Protein AF-A0A212PLX0-F1 (afdb_monomer)

Foldseek 3Di:
DDKDWDQDPVRDIWIWDWDWDADPPPRDTFIKTHTPDPVHDIWTAGPPPRDIDSPPPDPDDD

pLDDT: mean 82.17, std 14.84, range [33.97, 93.06]

Solvent-accessible surface area (backbone atoms only — not comparable to full-atom values): 3860 Å² total; per-residue (Å²): 132,57,73,50,76,50,67,48,100,86,70,52,73,34,37,29,37,57,40,80,45,65,35,92,87,76,62,46,84,22,52,30,33,42,45,73,42,95,88,27,68,54,31,36,55,29,86,88,78,69,50,71,40,65,65,82,69,70,73,79,86,125

Secondary structure (DSSP, 8-state):
--EEEEE-TTSPEEEEEEEEEE-TTT--EEEEEEESSTTSPPEEE-TTT--EES--------

Sequence (62 aa):
MLRIHETDRNGVTHSWVVRMGDCPECGSLCAFDLPCTPLTPRRVLCCSCSYSEGYSYSPGHG

Mean predicted aligned error: 6.39 Å

Radius of gyration: 12.45 Å; Cα contacts (8 Å, |Δi|>4): 116; chains: 1; bounding box: 25×18×33 Å

Structure 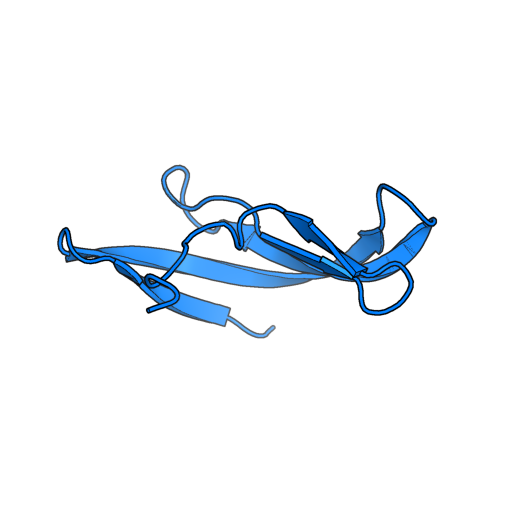(mmCIF, N/CA/C/O backbone):
data_AF-A0A212PLX0-F1
#
_entry.id   AF-A0A212PLX0-F1
#
loop_
_atom_site.group_PDB
_atom_site.id
_atom_site.type_symbol
_atom_site.label_atom_id
_atom_site.label_alt_id
_atom_site.label_comp_id
_atom_site.label_asym_id
_atom_site.label_entity_id
_atom_site.label_seq_id
_atom_site.pdbx_PDB_ins_code
_atom_site.Cartn_x
_atom_site.Cartn_y
_atom_site.Cartn_z
_atom_site.occupancy
_atom_site.B_iso_or_equiv
_atom_site.auth_seq_id
_atom_site.auth_comp_id
_atom_site.auth_asym_id
_atom_site.auth_atom_id
_atom_site.pdbx_PDB_model_num
ATOM 1 N N . MET A 1 1 ? -9.591 -7.818 -5.614 1.00 68.69 1 MET A N 1
ATOM 2 C CA . MET A 1 1 ? -9.051 -6.539 -5.098 1.00 68.69 1 MET A CA 1
ATOM 3 C C . MET A 1 1 ? -8.666 -6.778 -3.649 1.00 68.69 1 MET A C 1
ATOM 5 O O . MET A 1 1 ? -9.535 -7.176 -2.885 1.00 68.69 1 MET A O 1
ATOM 9 N N . LEU A 1 2 ? -7.381 -6.673 -3.305 1.00 84.94 2 LEU A N 1
ATOM 10 C CA . LEU A 1 2 ? -6.889 -6.955 -1.951 1.00 84.94 2 LEU A CA 1
ATOM 11 C C . LEU A 1 2 ? -7.071 -5.712 -1.075 1.00 84.94 2 LEU A C 1
ATOM 13 O O . LEU A 1 2 ? -6.700 -4.615 -1.493 1.00 84.94 2 LEU A O 1
ATOM 17 N N . ARG A 1 3 ? -7.656 -5.882 0.114 1.00 89.38 3 ARG A N 1
ATOM 18 C CA . ARG A 1 3 ? -7.904 -4.801 1.072 1.00 89.38 3 ARG A CA 1
ATOM 19 C C . ARG A 1 3 ? -7.176 -5.092 2.376 1.00 89.38 3 ARG A C 1
ATOM 21 O O . ARG A 1 3 ? -7.294 -6.196 2.900 1.00 89.38 3 ARG A O 1
ATOM 28 N N . ILE A 1 4 ? -6.448 -4.104 2.878 1.00 88.69 4 ILE A N 1
ATOM 29 C CA . ILE A 1 4 ? -5.655 -4.187 4.107 1.00 88.69 4 ILE A CA 1
ATOM 30 C C . ILE A 1 4 ? -6.332 -3.301 5.149 1.00 88.69 4 ILE A C 1
ATOM 32 O O . ILE A 1 4 ? -6.772 -2.201 4.820 1.00 88.69 4 ILE A O 1
ATOM 36 N N . HIS A 1 5 ? -6.419 -3.776 6.388 1.00 89.94 5 HIS A N 1
ATOM 37 C CA . HIS A 1 5 ? -6.944 -3.010 7.516 1.00 89.94 5 HIS A CA 1
ATOM 38 C C . HIS A 1 5 ? -5.931 -3.076 8.658 1.00 89.94 5 HIS A C 1
ATOM 40 O O . HIS A 1 5 ? -5.407 -4.150 8.945 1.00 89.94 5 HIS A O 1
ATOM 46 N N . GLU A 1 6 ? -5.659 -1.945 9.298 1.00 88.88 6 GLU A N 1
ATOM 47 C CA . GLU A 1 6 ? -4.720 -1.839 10.418 1.00 88.88 6 GLU A CA 1
ATOM 48 C C . GLU A 1 6 ? -5.289 -0.851 11.429 1.00 88.88 6 GLU A C 1
ATOM 50 O O . GLU A 1 6 ? -5.711 0.242 11.057 1.00 88.88 6 GLU A O 1
ATOM 55 N N . THR A 1 7 ? -5.317 -1.221 12.703 1.00 88.62 7 THR A N 1
ATOM 56 C CA . THR A 1 7 ? -5.767 -0.327 13.771 1.00 88.62 7 THR A CA 1
ATOM 57 C C . THR A 1 7 ? -4.546 0.222 14.493 1.00 88.62 7 THR A C 1
ATOM 59 O O . THR A 1 7 ? -3.737 -0.554 15.000 1.00 88.62 7 THR A O 1
ATOM 62 N N . ASP A 1 8 ? -4.392 1.547 14.530 1.00 84.44 8 ASP A N 1
ATOM 63 C CA . ASP A 1 8 ? -3.270 2.167 15.236 1.00 84.44 8 ASP A CA 1
ATOM 64 C C . ASP A 1 8 ? -3.498 2.209 16.759 1.00 84.44 8 ASP A C 1
ATOM 66 O O . ASP A 1 8 ? -4.585 1.916 17.261 1.00 84.44 8 ASP A O 1
ATOM 70 N N . ARG A 1 9 ? -2.458 2.583 17.513 1.00 85.00 9 ARG A N 1
ATOM 71 C CA . ARG A 1 9 ? -2.456 2.647 18.988 1.00 85.00 9 ARG A C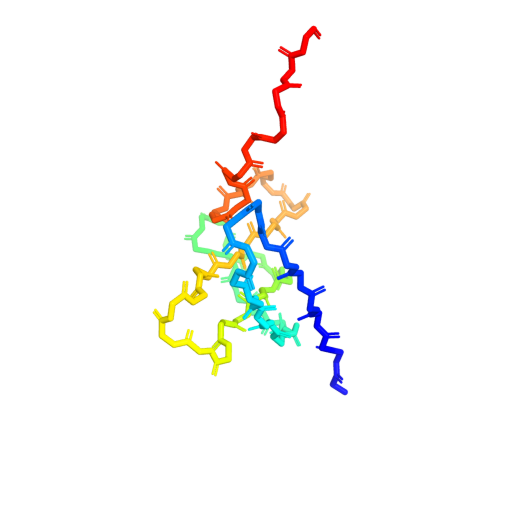A 1
ATOM 72 C C . ARG A 1 9 ? -3.560 3.517 19.608 1.00 85.00 9 ARG A C 1
ATOM 74 O O . ARG A 1 9 ? -3.898 3.322 20.770 1.00 85.00 9 ARG A O 1
ATOM 81 N N . ASN A 1 10 ? -4.108 4.466 18.858 1.00 86.19 10 ASN A N 1
ATOM 82 C CA . ASN A 1 10 ? -5.209 5.338 19.261 1.00 86.19 10 ASN A CA 1
ATOM 83 C C . ASN A 1 10 ? -6.590 4.722 18.968 1.00 86.19 10 ASN A C 1
ATOM 85 O O . ASN A 1 10 ? -7.607 5.379 19.174 1.00 86.19 10 ASN A O 1
ATOM 89 N N . GLY A 1 11 ? -6.648 3.492 18.447 1.00 86.69 11 GLY A N 1
ATOM 90 C CA . GLY A 1 11 ? -7.891 2.809 18.083 1.00 86.69 11 GLY A CA 1
ATOM 91 C C . GLY A 1 11 ? -8.475 3.228 16.730 1.00 86.69 11 GLY A C 1
ATOM 92 O O . GLY A 1 11 ? -9.569 2.784 16.379 1.00 86.69 11 GLY A O 1
ATOM 93 N N . VAL A 1 12 ? -7.777 4.056 15.943 1.00 87.50 12 VAL A N 1
ATOM 94 C CA . VAL A 1 12 ? -8.236 4.434 14.598 1.00 87.50 12 VAL A CA 1
ATOM 95 C C . VAL A 1 12 ? -7.927 3.300 13.630 1.00 87.50 12 VAL A C 1
ATOM 97 O O . VAL A 1 12 ? -6.789 2.845 13.527 1.00 87.50 12 VAL A O 1
ATOM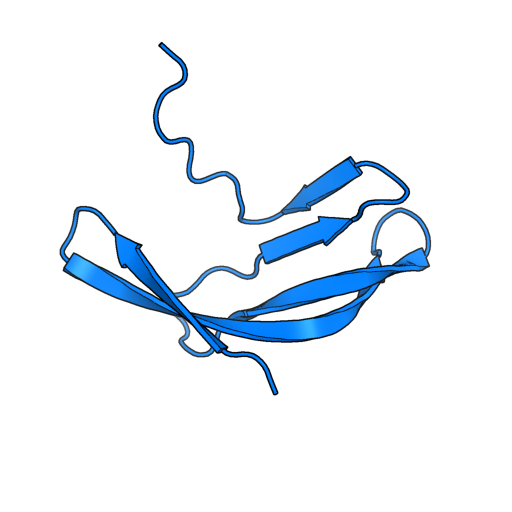 100 N N . THR A 1 13 ? -8.953 2.838 12.917 1.00 89.44 13 THR A N 1
ATOM 101 C CA . THR A 1 13 ? -8.798 1.810 11.885 1.00 89.44 13 THR A CA 1
ATOM 102 C C . THR A 1 13 ? -8.536 2.457 10.538 1.00 89.44 13 THR A C 1
ATOM 104 O O . THR A 1 13 ? -9.380 3.159 9.982 1.00 89.44 13 THR A O 1
ATOM 107 N N . HIS A 1 14 ? -7.359 2.177 10.006 1.00 89.31 14 HIS A N 1
ATOM 108 C CA . HIS A 1 14 ? -6.916 2.560 8.683 1.00 89.31 14 HIS A CA 1
ATOM 109 C C . HIS A 1 14 ? -7.226 1.449 7.691 1.00 89.31 14 HIS A C 1
ATOM 111 O O . HIS A 1 14 ? -7.224 0.264 8.028 1.00 89.31 14 HIS A O 1
ATOM 117 N N . SER A 1 15 ? -7.553 1.824 6.461 1.00 91.69 15 SER A N 1
ATOM 118 C CA . SER A 1 15 ? -7.955 0.870 5.429 1.00 91.69 15 SER A CA 1
ATOM 119 C C . SER A 1 15 ? -7.333 1.240 4.099 1.00 91.69 15 SER A C 1
ATOM 121 O O . SER A 1 15 ? -7.522 2.358 3.620 1.00 91.69 15 SER A O 1
ATOM 123 N N . TRP A 1 16 ? -6.657 0.286 3.473 1.00 93.00 16 TRP A N 1
ATOM 124 C CA . TRP A 1 16 ? -6.025 0.459 2.173 1.00 93.00 16 TRP A CA 1
ATOM 125 C C . TRP A 1 16 ? -6.563 -0.520 1.159 1.00 93.00 16 TRP A C 1
ATOM 127 O O . TRP A 1 16 ? -7.016 -1.618 1.489 1.00 93.00 16 TRP A O 1
ATOM 137 N N . VAL A 1 17 ? -6.449 -0.128 -0.099 1.00 93.06 17 VAL A N 1
ATOM 138 C CA . VAL A 1 17 ? -6.650 -1.027 -1.216 1.00 93.06 17 VAL A CA 1
ATOM 139 C C . VAL A 1 17 ? -5.395 -1.123 -2.060 1.00 93.06 17 VAL A C 1
ATOM 141 O O . VAL A 1 17 ? -4.851 -0.110 -2.497 1.00 93.06 17 VAL A O 1
ATOM 144 N N . VAL A 1 18 ? -4.956 -2.356 -2.295 1.00 90.56 18 VAL A N 1
ATOM 145 C CA . VAL A 1 18 ? -3.738 -2.624 -3.055 1.00 90.56 18 VAL A CA 1
ATOM 146 C C . VAL A 1 18 ? -4.029 -2.464 -4.540 1.00 90.56 18 VAL A C 1
ATOM 148 O O . VAL A 1 18 ? -4.965 -3.069 -5.085 1.00 90.56 18 VAL A O 1
ATOM 151 N N . ARG A 1 19 ? -3.227 -1.638 -5.206 1.00 90.31 19 ARG A N 1
ATOM 152 C CA . ARG A 1 19 ? -3.279 -1.371 -6.645 1.00 90.31 19 ARG A CA 1
ATOM 153 C C . ARG A 1 19 ? -1.877 -1.429 -7.234 1.00 90.31 19 ARG A C 1
ATOM 155 O O . ARG A 1 19 ? -0.903 -1.147 -6.555 1.00 90.31 19 ARG A O 1
ATOM 162 N N . MET A 1 20 ? -1.789 -1.791 -8.506 1.00 89.69 20 MET A N 1
ATOM 163 C CA . MET A 1 20 ? -0.555 -1.654 -9.280 1.00 89.69 20 MET A CA 1
ATOM 164 C C . MET A 1 20 ? -0.498 -0.238 -9.859 1.00 89.69 20 MET A C 1
ATOM 166 O O . MET A 1 20 ? -1.532 0.282 -10.288 1.00 89.69 20 MET A O 1
ATOM 170 N N . GLY A 1 21 ? 0.682 0.368 -9.873 1.00 88.94 21 GLY A N 1
ATOM 171 C CA . GLY A 1 21 ? 0.932 1.670 -10.489 1.00 88.94 21 GLY A CA 1
ATOM 172 C C . GLY A 1 21 ? 2.415 1.876 -10.774 1.00 88.94 21 GLY A C 1
ATOM 173 O O . GLY A 1 21 ? 3.241 1.031 -10.428 1.00 88.94 21 GLY A O 1
ATOM 174 N N . ASP A 1 22 ? 2.762 2.993 -11.396 1.00 91.06 22 ASP A N 1
ATOM 175 C CA . ASP A 1 22 ? 4.152 3.324 -11.698 1.00 91.06 22 ASP A CA 1
ATOM 176 C C . ASP A 1 22 ? 4.821 4.005 -10.501 1.00 91.06 22 ASP A C 1
ATOM 178 O O . ASP A 1 22 ? 4.288 4.951 -9.913 1.00 91.06 22 ASP A O 1
ATOM 182 N N . CYS A 1 23 ? 5.998 3.509 -10.117 1.00 88.56 23 CYS A N 1
ATOM 183 C CA . CYS A 1 23 ? 6.817 4.102 -9.068 1.00 88.56 23 CYS A CA 1
ATOM 184 C C . CYS A 1 23 ? 7.169 5.554 -9.421 1.00 88.56 23 CYS A C 1
ATOM 186 O O . CYS A 1 23 ? 7.722 5.776 -10.499 1.00 88.56 23 CYS A O 1
ATOM 188 N N . PR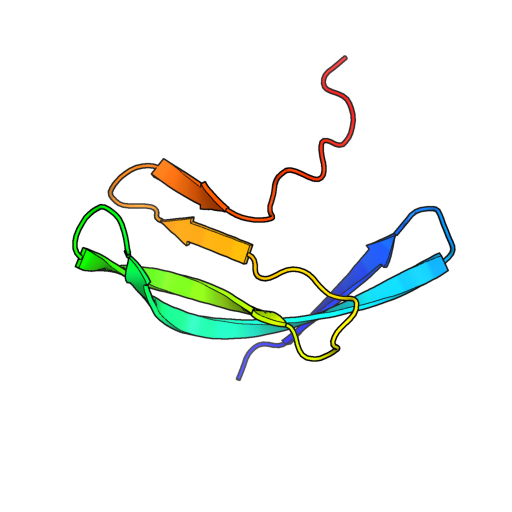O A 1 24 ? 6.935 6.527 -8.520 1.00 87.00 24 PRO A N 1
ATOM 189 C CA . PRO A 1 24 ? 7.258 7.925 -8.797 1.00 87.00 24 PRO A CA 1
ATOM 190 C C . PRO A 1 24 ? 8.763 8.164 -8.999 1.00 87.00 24 PRO A C 1
ATOM 192 O O . PRO A 1 24 ? 9.128 9.080 -9.725 1.00 87.00 24 PRO A O 1
ATOM 195 N N . GLU A 1 25 ? 9.621 7.322 -8.413 1.00 90.12 25 GLU A N 1
ATOM 196 C CA . GLU A 1 25 ? 11.078 7.477 -8.499 1.00 90.12 25 GLU A CA 1
ATOM 197 C C . GLU A 1 25 ? 11.688 6.800 -9.731 1.00 90.12 25 GLU A C 1
ATOM 199 O O . GLU A 1 25 ? 12.536 7.374 -10.405 1.00 90.12 25 GLU A O 1
ATOM 204 N N . CYS A 1 26 ? 11.298 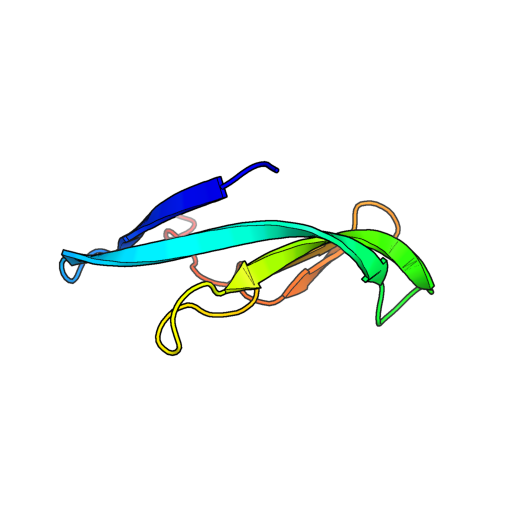5.553 -10.017 1.00 91.12 26 CYS A N 1
ATOM 205 C CA . CYS A 1 26 ? 11.960 4.738 -11.044 1.00 91.12 26 CYS A CA 1
ATOM 206 C C . CYS A 1 26 ? 11.061 4.345 -12.222 1.00 91.12 26 CYS A C 1
ATOM 208 O O . CYS A 1 26 ? 11.529 3.671 -13.136 1.00 91.12 26 CYS A O 1
ATOM 210 N N . GLY A 1 27 ? 9.770 4.688 -12.190 1.00 89.25 27 GLY A N 1
ATOM 211 C CA . GLY A 1 27 ? 8.798 4.312 -13.222 1.00 89.25 27 GLY A CA 1
ATOM 212 C C . GLY A 1 27 ? 8.507 2.810 -13.321 1.00 89.25 27 GLY A C 1
ATOM 213 O O . GLY A 1 27 ? 7.789 2.389 -14.218 1.00 89.25 27 GLY A O 1
ATOM 214 N N . SER A 1 28 ? 9.055 1.977 -12.428 1.00 90.62 28 SER A N 1
ATOM 215 C CA . SER A 1 28 ? 8.740 0.544 -12.401 1.00 90.62 28 SER A CA 1
ATOM 216 C C . SER A 1 28 ? 7.328 0.297 -11.881 1.00 90.62 28 SER A C 1
ATOM 218 O O . SER A 1 28 ? 6.879 0.979 -10.959 1.00 90.62 28 SER A O 1
ATOM 220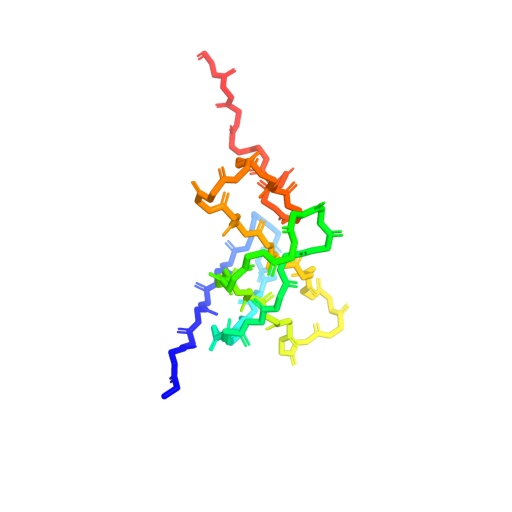 N N . LEU A 1 29 ? 6.664 -0.734 -12.408 1.00 89.81 29 LEU A N 1
ATOM 221 C CA . LEU A 1 29 ? 5.365 -1.176 -11.912 1.00 89.81 29 LEU A CA 1
ATOM 222 C C . LEU A 1 29 ? 5.514 -1.745 -10.490 1.00 89.81 29 LEU A C 1
ATOM 224 O O . LEU A 1 29 ? 6.113 -2.802 -10.292 1.00 89.81 29 LEU A O 1
ATOM 228 N N . CYS A 1 30 ? 4.974 -1.034 -9.506 1.00 88.38 30 CYS A N 1
ATOM 229 C CA . CYS A 1 30 ? 5.076 -1.345 -8.082 1.00 88.38 30 CYS A CA 1
ATOM 230 C C . CYS A 1 30 ? 3.675 -1.389 -7.437 1.00 88.38 30 CYS A C 1
ATOM 232 O O . CYS A 1 30 ? 2.681 -0.945 -8.021 1.00 88.38 30 CYS A O 1
ATOM 234 N N . ALA A 1 31 ? 3.575 -1.978 -6.243 1.00 84.88 31 ALA A N 1
ATOM 235 C CA . ALA A 1 31 ? 2.324 -2.035 -5.492 1.00 84.88 31 ALA A CA 1
ATOM 236 C C . ALA A 1 31 ? 2.123 -0.751 -4.666 1.00 84.88 31 ALA A C 1
ATOM 238 O O . ALA A 1 31 ? 3.050 -0.239 -4.037 1.00 84.88 31 ALA A O 1
ATOM 239 N N . PHE A 1 32 ? 0.892 -0.247 -4.674 1.00 88.50 32 PHE A N 1
ATOM 240 C CA . PHE A 1 32 ? 0.444 0.953 -3.978 1.00 88.50 32 PHE A CA 1
ATOM 241 C C . PHE A 1 32 ? -0.719 0.600 -3.068 1.00 88.50 32 PHE A C 1
ATOM 243 O O . PHE A 1 32 ? -1.735 0.071 -3.526 1.00 88.50 32 PHE A O 1
ATOM 250 N N . ASP A 1 33 ? -0.606 0.986 -1.808 1.00 90.81 33 ASP A N 1
ATOM 251 C CA . ASP A 1 33 ? -1.691 0.926 -0.846 1.00 90.81 33 ASP A CA 1
ATOM 252 C C . ASP A 1 33 ? -2.404 2.279 -0.869 1.00 90.81 33 ASP A C 1
ATOM 254 O O . ASP A 1 33 ? -1.960 3.271 -0.278 1.00 90.81 33 ASP A O 1
ATOM 258 N N . LEU A 1 34 ? -3.517 2.340 -1.600 1.00 89.38 34 LEU A N 1
ATOM 259 C CA . LEU A 1 34 ? -4.315 3.556 -1.693 1.00 89.38 34 LEU A CA 1
ATOM 260 C C . LEU A 1 34 ? -5.253 3.671 -0.490 1.00 89.38 34 LEU A C 1
ATOM 262 O O . LEU A 1 34 ? -5.937 2.697 -0.156 1.00 89.38 34 LEU A O 1
ATOM 266 N N . PRO A 1 35 ? -5.334 4.849 0.144 1.00 91.19 35 PRO A N 1
ATOM 267 C CA . PRO A 1 35 ? -6.158 5.034 1.323 1.00 91.19 35 PRO A CA 1
ATOM 268 C C . PRO A 1 35 ? -7.645 4.982 0.962 1.00 91.19 35 PRO A C 1
ATOM 270 O O . PRO A 1 35 ? -8.101 5.615 0.012 1.00 91.19 35 PRO A O 1
ATOM 273 N N . CYS A 1 36 ? -8.417 4.220 1.733 1.00 88.81 36 CYS A N 1
ATOM 274 C CA . CYS A 1 36 ? -9.876 4.167 1.615 1.00 88.81 36 CYS A CA 1
ATOM 275 C C . CYS A 1 36 ? -10.572 5.257 2.441 1.00 88.81 36 CYS A C 1
ATOM 277 O O . CYS A 1 36 ? -11.764 5.484 2.252 1.00 88.81 36 CYS A O 1
ATOM 279 N N . THR A 1 37 ? -9.860 5.891 3.376 1.00 84.25 37 THR A N 1
ATOM 280 C CA . THR A 1 37 ? -10.387 6.957 4.236 1.00 84.25 37 THR A CA 1
ATOM 281 C C . THR A 1 37 ? -9.426 8.148 4.236 1.00 84.25 37 THR A C 1
ATOM 283 O O . THR A 1 37 ? -8.224 7.941 4.074 1.00 84.25 37 THR A O 1
ATOM 286 N N . PRO A 1 38 ? -9.908 9.385 4.440 1.00 81.69 38 PRO A N 1
ATOM 287 C CA . PRO A 1 38 ? -9.057 10.580 4.432 1.00 81.69 38 PRO A CA 1
ATOM 288 C C . PRO A 1 38 ? -8.038 10.630 5.581 1.00 81.69 38 PRO A C 1
ATOM 290 O O . PRO A 1 38 ? -7.070 11.375 5.501 1.00 81.69 38 PRO A O 1
ATOM 293 N N . LEU A 1 39 ? -8.246 9.847 6.644 1.00 83.25 39 LEU A N 1
ATOM 294 C CA . LEU A 1 39 ? -7.317 9.736 7.774 1.00 83.25 39 LEU A CA 1
ATOM 295 C C . LEU A 1 39 ? -6.222 8.692 7.534 1.00 83.25 39 LEU A C 1
ATOM 297 O O . LEU A 1 39 ? -5.236 8.647 8.265 1.00 83.25 39 LEU A O 1
ATOM 301 N N . THR A 1 40 ? -6.401 7.846 6.521 1.00 86.56 40 THR A N 1
ATOM 302 C CA . THR A 1 40 ? -5.442 6.816 6.158 1.00 86.56 40 THR A CA 1
ATOM 303 C C . THR A 1 40 ? -4.384 7.414 5.227 1.00 86.56 40 THR A C 1
ATOM 305 O O . THR A 1 40 ? -4.739 7.977 4.192 1.00 86.56 40 THR A O 1
ATOM 308 N N . PRO A 1 41 ? -3.084 7.303 5.541 1.00 86.00 41 PRO A N 1
ATOM 309 C CA . PRO A 1 41 ? -2.038 7.770 4.640 1.00 86.00 41 PRO A CA 1
ATOM 310 C C . PRO A 1 41 ? -1.878 6.817 3.454 1.00 86.00 41 PRO A C 1
ATOM 312 O O . PRO A 1 41 ? -2.065 5.610 3.586 1.00 86.00 41 PRO A O 1
ATOM 315 N N . ARG A 1 42 ? -1.480 7.337 2.293 1.00 85.69 42 ARG A N 1
ATOM 316 C CA . ARG A 1 42 ? -1.041 6.507 1.160 1.00 85.69 42 ARG A CA 1
ATOM 317 C C . ARG A 1 42 ? 0.237 5.762 1.533 1.00 85.69 42 ARG A C 1
ATOM 319 O O . ARG A 1 42 ? 1.113 6.380 2.130 1.00 85.69 42 ARG A O 1
ATOM 326 N N . ARG A 1 43 ? 0.366 4.485 1.151 1.00 88.88 43 ARG A N 1
ATOM 327 C CA . ARG A 1 43 ? 1.630 3.742 1.280 1.00 88.88 43 ARG A CA 1
ATOM 328 C C . ARG A 1 43 ? 2.131 3.260 -0.078 1.00 88.88 43 ARG A C 1
ATOM 330 O O . ARG A 1 43 ? 1.346 2.855 -0.936 1.00 88.88 43 ARG A O 1
ATOM 337 N N . VAL A 1 44 ? 3.440 3.331 -0.286 1.00 86.06 44 VAL A N 1
ATOM 338 C CA . VAL A 1 44 ? 4.107 2.876 -1.516 1.00 86.06 44 VAL A CA 1
ATOM 339 C C . VAL A 1 44 ? 5.338 2.094 -1.126 1.00 86.06 44 VAL A C 1
ATOM 341 O O . VAL A 1 44 ? 6.125 2.596 -0.332 1.00 86.06 44 VAL A O 1
ATOM 344 N N . LEU A 1 45 ? 5.483 0.871 -1.631 1.00 84.94 45 LEU A N 1
ATOM 345 C CA . LEU A 1 45 ? 6.681 0.062 -1.434 1.00 84.94 45 LEU A CA 1
ATOM 346 C C . LEU A 1 45 ? 7.122 -0.439 -2.797 1.00 84.94 45 LEU A C 1
ATOM 348 O O . LEU A 1 45 ? 6.460 -1.281 -3.406 1.00 84.94 45 LEU A O 1
ATOM 352 N N . CYS A 1 46 ? 8.229 0.099 -3.292 1.00 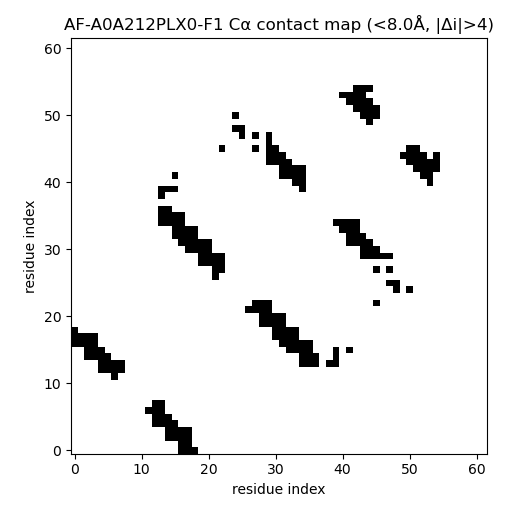87.12 46 CYS A N 1
ATOM 353 C CA . CYS A 1 46 ? 8.745 -0.304 -4.584 1.00 87.12 46 CYS A CA 1
ATOM 354 C C . CYS A 1 46 ? 9.933 -1.245 -4.439 1.00 87.12 46 CYS A C 1
ATOM 356 O O . CYS A 1 46 ? 11.002 -0.852 -3.980 1.00 87.12 46 CYS A O 1
ATOM 358 N N . CYS A 1 47 ? 9.755 -2.485 -4.892 1.00 83.88 47 CYS A N 1
ATOM 359 C CA . CYS A 1 47 ? 10.790 -3.514 -4.829 1.00 83.88 47 CYS A CA 1
ATOM 360 C C . CYS A 1 47 ? 11.972 -3.251 -5.777 1.00 83.88 47 CYS A C 1
ATOM 362 O O . CYS A 1 47 ? 13.032 -3.832 -5.581 1.00 83.88 47 CYS A O 1
ATOM 364 N N . SER A 1 48 ? 11.804 -2.395 -6.794 1.00 88.25 48 SER A N 1
ATOM 365 C CA . SER A 1 48 ? 12.859 -2.110 -7.778 1.00 88.25 48 SER A CA 1
ATOM 366 C C . SER A 1 48 ? 13.912 -1.124 -7.273 1.00 88.25 48 SER A C 1
ATOM 368 O O . SER A 1 48 ? 15.098 -1.321 -7.510 1.00 88.25 48 SER A O 1
ATOM 370 N N . CYS A 1 49 ? 13.488 -0.046 -6.606 1.00 88.50 49 CYS A N 1
ATOM 371 C CA . CYS A 1 49 ? 14.377 1.035 -6.163 1.00 88.50 49 CYS A CA 1
ATOM 372 C C . CYS A 1 49 ? 14.386 1.242 -4.643 1.00 88.50 49 CYS A C 1
ATOM 374 O O . CYS A 1 49 ? 14.978 2.205 -4.164 1.00 88.50 49 CYS A O 1
ATOM 376 N N . SER A 1 50 ? 13.706 0.374 -3.887 1.00 86.56 50 SER A N 1
ATOM 377 C CA . SER A 1 50 ? 13.540 0.478 -2.431 1.00 86.56 50 SER A CA 1
ATOM 378 C C . SER A 1 50 ? 12.856 1.768 -1.960 1.00 86.56 50 SER A C 1
ATOM 380 O O . SER A 1 50 ? 12.928 2.109 -0.781 1.00 86.56 50 SER A O 1
ATOM 382 N N . TYR A 1 51 ? 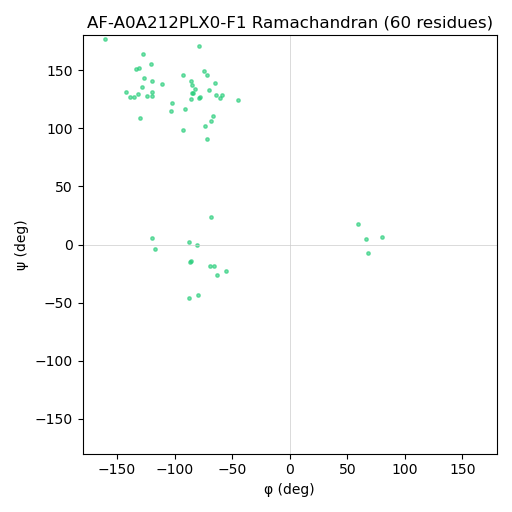12.171 2.485 -2.857 1.00 86.06 51 TYR A N 1
ATOM 383 C CA . TYR A 1 51 ? 11.369 3.644 -2.483 1.00 86.06 51 TYR A CA 1
ATOM 384 C C . TYR A 1 51 ? 10.215 3.215 -1.576 1.00 86.06 51 TYR A C 1
ATOM 386 O O . TYR A 1 51 ? 9.443 2.313 -1.923 1.00 86.06 51 TYR A O 1
ATOM 394 N N . SER A 1 5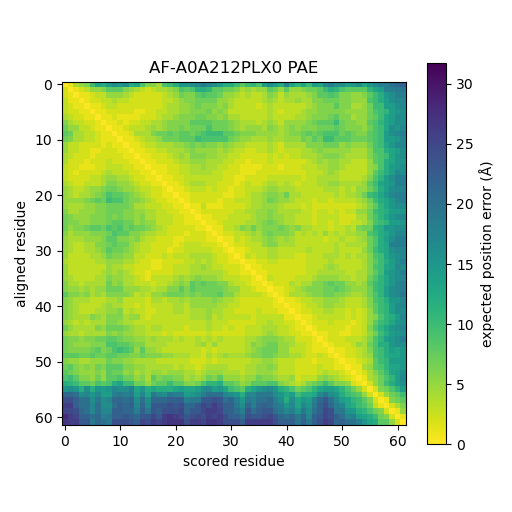2 ? 10.086 3.896 -0.438 1.00 86.69 52 SER A N 1
ATOM 395 C CA . SER A 1 52 ? 9.005 3.684 0.515 1.00 86.69 52 SER A CA 1
ATOM 396 C C . SER A 1 52 ? 8.368 5.006 0.944 1.00 86.69 52 SER A C 1
ATOM 398 O O . SER A 1 52 ? 9.070 5.902 1.407 1.00 86.69 52 SER A O 1
ATOM 400 N N . GLU A 1 53 ? 7.043 5.100 0.865 1.00 86.06 53 GLU A N 1
ATOM 401 C CA . GLU A 1 53 ? 6.241 6.241 1.332 1.00 86.06 53 GLU A CA 1
ATOM 402 C C . GLU A 1 53 ? 5.151 5.735 2.283 1.00 86.06 53 GLU A C 1
ATOM 404 O O . GLU A 1 53 ? 4.621 4.644 2.082 1.00 86.06 53 GLU A O 1
ATOM 409 N N . GLY A 1 54 ? 4.823 6.490 3.336 1.00 79.19 54 GLY A N 1
ATOM 410 C CA . GLY A 1 54 ? 3.691 6.197 4.233 1.00 79.19 54 GLY A CA 1
ATOM 411 C C . GLY A 1 54 ? 3.815 4.949 5.118 1.00 79.19 54 GLY A C 1
ATOM 412 O O . GLY A 1 54 ? 2.996 4.761 6.018 1.00 79.19 54 GLY A O 1
ATOM 413 N N . TYR A 1 55 ? 4.855 4.133 4.917 1.00 70.31 55 TYR A N 1
ATOM 414 C CA . TYR A 1 55 ? 5.276 3.067 5.833 1.00 70.31 55 TYR A CA 1
ATOM 415 C C . TYR A 1 55 ? 6.112 3.585 7.010 1.00 70.31 55 TYR A C 1
ATOM 417 O O . TYR A 1 55 ? 6.476 2.805 7.880 1.00 70.31 55 TYR A O 1
ATOM 425 N N . SER A 1 56 ? 6.376 4.895 7.100 1.00 58.75 56 SER A N 1
ATOM 426 C CA . SER A 1 56 ? 7.061 5.528 8.241 1.00 58.75 56 SER A CA 1
ATOM 427 C C . SER A 1 56 ? 6.242 5.539 9.544 1.00 58.75 56 SER A C 1
ATOM 429 O O . SER A 1 56 ? 6.501 6.351 10.429 1.00 58.75 56 SER A O 1
ATOM 431 N N . TYR A 1 57 ? 5.284 4.623 9.704 1.00 48.25 57 TYR A N 1
ATOM 432 C CA . TYR A 1 57 ? 4.942 4.134 11.031 1.00 48.25 57 TYR A CA 1
ATOM 433 C C . TYR A 1 57 ? 6.104 3.258 11.467 1.00 48.25 57 TYR A C 1
ATOM 435 O O . TYR A 1 57 ? 6.143 2.076 11.156 1.00 48.25 57 TYR A O 1
ATOM 443 N N . SER A 1 58 ? 7.085 3.843 12.139 1.00 40.75 58 SER A N 1
ATOM 444 C CA . SER A 1 58 ? 8.077 3.079 12.878 1.00 40.75 58 SER A CA 1
ATOM 445 C C . SER A 1 58 ? 7.378 2.423 14.080 1.00 40.75 58 SER A C 1
ATOM 447 O O . SER A 1 58 ? 7.101 3.121 15.059 1.00 40.75 58 SER A O 1
ATOM 449 N N . PRO A 1 59 ? 7.103 1.098 14.103 1.00 43.25 59 PRO A N 1
ATOM 450 C CA . PRO A 1 59 ? 7.247 0.395 15.365 1.00 43.25 59 PRO A CA 1
ATOM 451 C C . PRO A 1 59 ? 8.722 0.565 15.741 1.00 43.25 59 PRO A C 1
ATOM 453 O O . PRO A 1 59 ? 9.600 0.358 14.903 1.00 43.25 59 PRO A O 1
ATOM 456 N N . GLY A 1 60 ? 8.991 1.075 16.941 1.00 39.53 60 GLY A N 1
ATOM 457 C CA . GLY A 1 60 ? 10.345 1.388 17.384 1.00 39.53 60 GLY A CA 1
ATOM 458 C C . GLY A 1 60 ? 11.326 0.263 17.052 1.00 39.53 60 GLY A C 1
ATOM 459 O O . GLY A 1 60 ? 11.112 -0.886 17.430 1.00 39.53 60 GLY A O 1
ATOM 460 N N . HIS A 1 61 ? 12.389 0.612 16.335 1.00 35.66 61 HIS A N 1
ATOM 461 C CA . HIS A 1 61 ? 13.593 -0.199 16.285 1.00 35.66 61 HIS A CA 1
ATOM 462 C C . HIS A 1 61 ? 14.271 0.006 17.648 1.00 35.66 61 HIS A C 1
ATOM 464 O O . HIS A 1 61 ? 14.776 1.097 17.923 1.00 35.66 61 HIS A O 1
ATOM 470 N N . GLY A 1 62 ? 14.124 -0.981 18.534 1.00 33.97 62 GLY A N 1
ATOM 471 C CA . GLY A 1 62 ? 15.001 -1.171 19.690 1.00 33.97 62 GLY A CA 1
ATOM 472 C C . GLY A 1 62 ? 16.276 -1.888 19.281 1.00 33.97 62 GLY A C 1
ATOM 473 O O . GLY A 1 62 ? 16.250 -2.550 18.218 1.00 33.97 62 GLY A O 1
#